Protein AF-W9GDG2-F1 (afdb_monomer_lite)

Structure (mmCIF, N/CA/C/O backbone):
data_AF-W9GDG2-F1
#
_entry.id   AF-W9GDG2-F1
#
loop_
_atom_site.group_PDB
_atom_site.id
_atom_site.type_symbol
_atom_site.label_atom_id
_atom_site.label_alt_id
_atom_site.label_comp_id
_atom_site.label_asym_id
_atom_site.label_entity_id
_atom_site.label_seq_id
_atom_site.pdbx_PDB_ins_code
_atom_site.Cartn_x
_atom_site.Cartn_y
_atom_site.Cartn_z
_atom_site.occupancy
_atom_site.B_iso_or_equiv
_atom_site.auth_seq_id
_atom_site.auth_comp_id
_atom_site.auth_asym_id
_atom_site.auth_atom_id
_atom_site.pdbx_PDB_model_num
ATOM 1 N N . SER A 1 1 ? 24.800 1.640 -5.949 1.00 47.38 1 SER A N 1
ATOM 2 C CA . SER A 1 1 ? 23.746 0.675 -6.334 1.00 47.38 1 SER A CA 1
ATOM 3 C C . SER A 1 1 ? 22.501 0.927 -5.487 1.00 47.38 1 SER A C 1
ATOM 5 O O . SER A 1 1 ? 22.432 0.459 -4.364 1.00 47.38 1 SER A O 1
ATOM 7 N N . GLY A 1 2 ? 21.539 1.717 -5.982 1.00 51.28 2 GLY A N 1
ATOM 8 C CA . GLY A 1 2 ? 20.373 2.173 -5.197 1.00 51.28 2 GLY A CA 1
ATOM 9 C C . GLY A 1 2 ? 19.032 2.054 -5.924 1.00 51.28 2 GLY A C 1
ATOM 10 O O . GLY A 1 2 ? 18.135 2.846 -5.687 1.00 51.28 2 GLY A O 1
ATOM 11 N N . SER A 1 3 ? 18.895 1.112 -6.860 1.00 68.94 3 SER A N 1
ATOM 12 C CA . SER A 1 3 ? 17.710 1.049 -7.732 1.00 68.94 3 SER A CA 1
ATOM 13 C C . SER A 1 3 ? 16.503 0.356 -7.083 1.00 68.94 3 SER A C 1
ATOM 15 O O . SER A 1 3 ? 15.374 0.752 -7.348 1.00 68.94 3 SER A O 1
ATOM 17 N N . TRP A 1 4 ? 16.720 -0.629 -6.203 1.00 71.19 4 TRP A N 1
ATOM 18 C CA . TRP A 1 4 ? 15.631 -1.380 -5.565 1.00 71.19 4 TRP A CA 1
ATOM 19 C C . TRP A 1 4 ? 15.004 -0.650 -4.373 1.00 71.19 4 TRP A C 1
ATOM 21 O O . TRP A 1 4 ? 13.786 -0.520 -4.315 1.00 71.19 4 TRP A O 1
ATOM 31 N N . LEU A 1 5 ? 15.829 -0.126 -3.457 1.00 76.69 5 LEU A N 1
ATOM 32 C CA . LEU A 1 5 ? 15.339 0.640 -2.304 1.00 76.69 5 LEU A CA 1
ATOM 33 C C . LEU A 1 5 ? 14.517 1.850 -2.747 1.00 76.69 5 LEU A C 1
ATOM 35 O O . LEU A 1 5 ? 13.435 2.059 -2.218 1.00 76.69 5 LEU A O 1
ATOM 39 N N . ASN A 1 6 ? 14.944 2.533 -3.811 1.00 77.38 6 ASN A N 1
ATOM 40 C CA . ASN A 1 6 ? 14.190 3.641 -4.386 1.00 77.38 6 ASN A CA 1
ATOM 41 C C . ASN A 1 6 ? 12.780 3.225 -4.858 1.00 77.38 6 ASN A C 1
ATOM 43 O O . ASN A 1 6 ? 11.818 3.961 -4.665 1.00 77.38 6 ASN A O 1
ATOM 47 N N . LEU A 1 7 ? 12.618 2.030 -5.443 1.00 75.19 7 LEU A N 1
ATOM 48 C CA . LEU A 1 7 ? 11.294 1.522 -5.831 1.00 75.19 7 LEU A CA 1
ATOM 49 C C . LEU A 1 7 ? 10.434 1.172 -4.613 1.00 75.19 7 LEU A C 1
ATOM 51 O O . LEU A 1 7 ? 9.236 1.458 -4.603 1.00 75.19 7 LEU A O 1
ATOM 55 N N . VAL A 1 8 ? 11.048 0.592 -3.581 1.00 79.94 8 VAL A N 1
ATOM 56 C CA . VAL A 1 8 ? 10.380 0.296 -2.310 1.00 79.94 8 VAL A CA 1
ATOM 57 C C . VAL A 1 8 ? 9.917 1.592 -1.630 1.00 79.94 8 VAL A C 1
ATOM 59 O O . VAL A 1 8 ? 8.768 1.682 -1.202 1.00 79.94 8 VAL A O 1
ATOM 62 N N . GLU A 1 9 ? 10.757 2.627 -1.601 1.00 83.44 9 GLU A N 1
ATOM 63 C CA . GLU A 1 9 ? 10.427 3.951 -1.061 1.00 83.44 9 GLU A CA 1
ATOM 64 C C . GLU A 1 9 ? 9.275 4.614 -1.830 1.00 83.44 9 GLU A C 1
ATOM 66 O O . GLU A 1 9 ? 8.332 5.128 -1.221 1.00 83.44 9 GLU A O 1
ATOM 71 N N . VAL A 1 10 ? 9.290 4.545 -3.167 1.00 82.81 10 VAL A N 1
ATOM 72 C CA . VAL A 1 10 ? 8.196 5.059 -4.006 1.00 82.81 10 VAL A CA 1
ATOM 73 C C . VAL A 1 10 ? 6.889 4.315 -3.723 1.00 82.81 10 VAL A C 1
ATOM 75 O O . VAL A 1 10 ? 5.851 4.960 -3.561 1.00 82.81 10 VAL A O 1
ATOM 78 N N . PHE A 1 11 ? 6.927 2.986 -3.603 1.00 82.31 11 PHE A N 1
ATOM 79 C CA . PHE A 1 11 ? 5.753 2.171 -3.288 1.00 82.31 11 PHE A CA 1
ATOM 80 C C . PHE A 1 11 ? 5.135 2.548 -1.934 1.00 82.31 11 PHE A C 1
ATOM 82 O O . PHE A 1 11 ? 3.936 2.839 -1.859 1.00 82.31 11 PHE A O 1
ATOM 89 N N . PHE A 1 12 ? 5.949 2.651 -0.878 1.00 82.81 12 PHE A N 1
ATOM 90 C CA . PHE A 1 12 ? 5.471 3.104 0.432 1.00 82.81 12 PHE A CA 1
ATOM 91 C C . PHE A 1 12 ? 4.933 4.541 0.389 1.00 82.81 12 PHE A C 1
ATOM 93 O O . PHE A 1 12 ? 3.926 4.846 1.036 1.00 82.81 12 PHE A O 1
ATOM 100 N N . GLY A 1 13 ? 5.527 5.417 -0.425 1.00 84.19 13 GLY A N 1
ATOM 101 C CA . GLY A 1 13 ? 5.028 6.772 -0.648 1.00 84.19 13 GLY A CA 1
ATOM 102 C C . GLY A 1 13 ? 3.669 6.828 -1.360 1.00 84.19 13 GLY A C 1
ATOM 103 O O . GLY A 1 13 ? 2.895 7.761 -1.125 1.00 84.19 13 GLY A O 1
ATOM 104 N N . ILE A 1 14 ? 3.356 5.857 -2.222 1.00 84.50 14 ILE A N 1
ATOM 105 C CA . ILE A 1 14 ? 2.054 5.739 -2.897 1.00 84.50 14 ILE A CA 1
ATOM 106 C C . ILE A 1 14 ? 0.995 5.242 -1.909 1.00 84.50 14 ILE A C 1
ATOM 108 O O . ILE A 1 14 ? -0.028 5.910 -1.746 1.00 84.50 14 ILE A O 1
ATOM 112 N N . ILE A 1 15 ? 1.265 4.140 -1.196 1.00 84.56 15 ILE A N 1
ATOM 113 C CA . ILE A 1 15 ? 0.352 3.595 -0.175 1.00 84.56 15 ILE A CA 1
ATOM 114 C C . ILE A 1 15 ? 0.034 4.642 0.887 1.00 84.56 15 ILE A C 1
ATOM 116 O O . ILE A 1 15 ? -1.129 4.849 1.234 1.00 84.56 15 ILE A O 1
ATOM 120 N N . THR A 1 16 ? 1.054 5.358 1.364 1.00 83.56 16 THR A N 1
ATOM 121 C CA . THR A 1 16 ? 0.864 6.387 2.389 1.00 83.56 16 THR A CA 1
ATOM 122 C C . THR A 1 16 ? -0.072 7.489 1.902 1.00 83.56 16 THR A C 1
ATOM 124 O O . THR A 1 16 ? -0.959 7.914 2.636 1.00 83.56 16 THR A O 1
ATOM 127 N N . ARG A 1 17 ? 0.072 7.941 0.651 1.00 82.25 17 ARG A N 1
ATOM 128 C CA . ARG A 1 17 ? -0.776 9.003 0.091 1.00 82.25 17 ARG A CA 1
ATOM 129 C C . ARG A 1 17 ? -2.200 8.543 -0.214 1.00 82.25 17 ARG A C 1
ATOM 131 O O . ARG A 1 17 ? -3.118 9.336 -0.024 1.00 82.25 17 ARG A O 1
ATOM 138 N N . GLN A 1 18 ? -2.375 7.319 -0.706 1.00 77.75 18 GLN A N 1
ATOM 139 C CA . GLN A 1 18 ? -3.672 6.836 -1.187 1.00 77.75 18 GLN A CA 1
ATOM 140 C C . GLN A 1 18 ? -4.512 6.173 -0.093 1.00 77.75 18 GLN A C 1
ATOM 142 O O . GLN A 1 18 ? -5.703 6.455 -0.007 1.00 77.75 18 GLN A O 1
ATOM 147 N N . ALA A 1 19 ? -3.905 5.329 0.743 1.00 74.00 19 ALA A N 1
ATOM 148 C CA . ALA A 1 19 ? -4.621 4.550 1.750 1.00 74.00 19 ALA A CA 1
ATOM 149 C C . ALA A 1 19 ? -4.522 5.173 3.149 1.00 74.00 19 ALA A C 1
ATOM 151 O O . ALA A 1 19 ? -5.519 5.249 3.857 1.00 74.00 19 ALA A O 1
ATOM 152 N N . ILE A 1 20 ? -3.336 5.649 3.549 1.00 75.44 20 ILE A N 1
ATOM 153 C CA . ILE A 1 20 ? -3.083 5.995 4.959 1.00 75.44 20 ILE A CA 1
ATOM 154 C C . ILE A 1 20 ? -3.454 7.449 5.277 1.00 75.44 20 ILE A C 1
ATOM 156 O O . ILE A 1 20 ? -4.147 7.709 6.250 1.00 75.44 20 ILE A O 1
ATOM 160 N N . ARG A 1 21 ? -3.046 8.419 4.452 1.00 73.25 21 ARG A N 1
ATOM 161 C CA . ARG A 1 21 ? -3.216 9.856 4.750 1.00 73.25 21 ARG A CA 1
ATOM 162 C C . ARG A 1 21 ? -4.672 10.337 4.696 1.00 73.25 21 ARG A C 1
ATOM 164 O O . ARG A 1 21 ?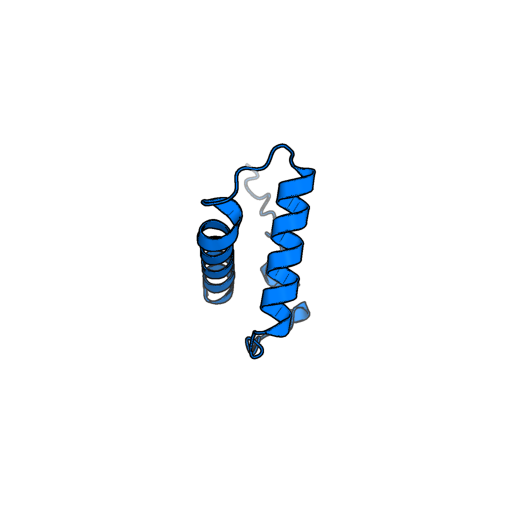 -4.976 11.394 5.235 1.00 73.25 21 ARG A O 1
ATOM 171 N N . ARG A 1 22 ? -5.552 9.601 4.012 1.00 65.81 22 ARG 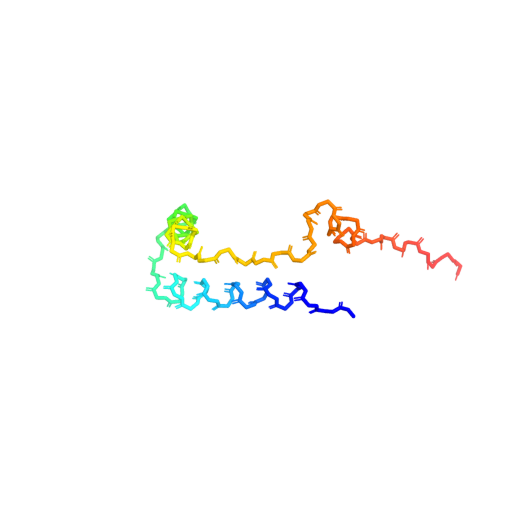A N 1
ATOM 172 C CA . ARG A 1 22 ? -6.993 9.901 3.925 1.00 65.81 22 ARG A CA 1
ATOM 173 C C . ARG A 1 22 ? -7.865 8.951 4.749 1.00 65.81 22 ARG A C 1
ATOM 175 O O . ARG A 1 22 ? -9.069 9.174 4.811 1.00 65.81 22 ARG A O 1
ATOM 182 N N . GLY A 1 23 ? -7.283 7.917 5.353 1.00 67.19 23 GLY A N 1
ATOM 183 C CA . GLY A 1 23 ? -8.006 6.982 6.207 1.00 67.19 23 GLY A CA 1
ATOM 184 C C . GLY A 1 23 ? -7.951 7.425 7.665 1.00 67.19 23 GLY A C 1
ATOM 185 O O . GLY A 1 23 ? -6.866 7.636 8.202 1.00 67.19 23 GLY A O 1
ATOM 186 N N . SER A 1 24 ? -9.108 7.538 8.314 1.00 71.81 24 SER A N 1
ATOM 187 C CA . SER A 1 24 ? -9.184 7.413 9.772 1.00 71.81 24 SER A CA 1
ATOM 188 C C . SER A 1 24 ? -9.382 5.939 10.086 1.00 71.81 24 SER A C 1
ATOM 190 O O . SER A 1 24 ? -10.335 5.339 9.597 1.00 71.81 24 SER A O 1
ATOM 192 N N . PHE A 1 25 ? -8.473 5.361 10.865 1.00 80.94 25 PHE A N 1
ATOM 193 C CA . PHE A 1 25 ? -8.551 3.968 11.296 1.00 80.94 25 PHE A CA 1
ATOM 194 C C . PHE A 1 25 ? -8.821 3.950 12.791 1.00 80.94 25 PHE A C 1
ATOM 196 O O . PHE A 1 25 ? -8.046 4.527 13.554 1.00 80.94 25 PHE A O 1
ATOM 203 N N . ASP A 1 26 ? -9.894 3.282 13.203 1.00 80.75 26 ASP A N 1
ATOM 204 C CA . ASP A 1 26 ? -10.248 3.170 14.621 1.00 80.75 26 ASP A CA 1
ATOM 205 C C . ASP A 1 26 ? -9.342 2.146 15.333 1.00 80.75 26 ASP A C 1
ATOM 207 O O . ASP A 1 26 ? -9.130 2.176 16.543 1.00 80.75 26 ASP A O 1
ATOM 211 N N . SER A 1 27 ? -8.722 1.252 14.551 1.00 85.56 27 SER A N 1
ATOM 212 C CA . SER A 1 27 ? -7.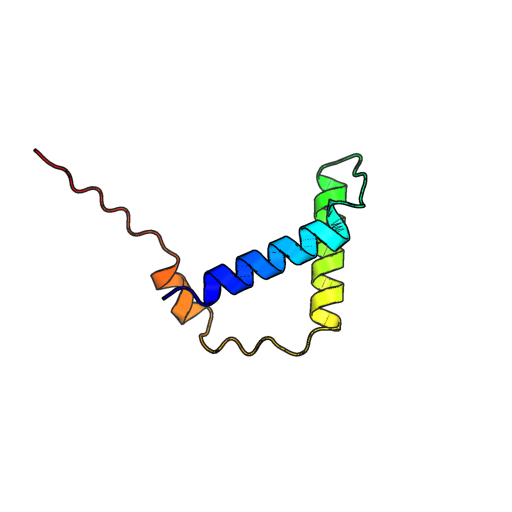814 0.226 15.047 1.00 85.56 27 SER A CA 1
ATOM 213 C C . SER A 1 27 ? -6.697 -0.113 14.062 1.00 85.56 27 SER A C 1
ATOM 215 O O . SER A 1 27 ? -6.849 -0.046 12.840 1.00 85.56 27 SER A O 1
ATOM 217 N N . VAL A 1 28 ? -5.581 -0.615 14.598 1.00 85.38 28 VAL A N 1
ATOM 218 C CA . VAL A 1 28 ? -4.475 -1.193 13.816 1.00 85.38 28 VAL A CA 1
ATOM 219 C C . VAL A 1 28 ? -4.971 -2.308 12.888 1.00 85.38 28 VAL A C 1
ATOM 221 O O . VAL A 1 28 ? -4.474 -2.453 11.773 1.00 85.38 28 VAL A O 1
ATOM 224 N N . LYS A 1 29 ? -5.984 -3.078 13.305 1.00 85.62 29 LYS A N 1
ATOM 225 C CA . LYS A 1 29 ? -6.571 -4.139 12.473 1.00 85.62 29 LYS A CA 1
ATOM 226 C C . LYS A 1 29 ? -7.214 -3.584 11.197 1.00 85.62 29 LYS A C 1
ATOM 228 O O . LYS A 1 29 ? -7.087 -4.198 10.136 1.00 85.62 29 LYS A O 1
ATOM 233 N N . GLU A 1 30 ? -7.865 -2.426 11.282 1.00 82.44 30 GLU A N 1
ATOM 234 C CA . GLU A 1 30 ? -8.447 -1.759 10.115 1.00 82.44 30 GLU A CA 1
ATOM 235 C C . GLU A 1 30 ? -7.368 -1.210 9.189 1.00 82.44 30 GLU A C 1
ATOM 237 O O . GLU A 1 30 ? -7.439 -1.430 7.982 1.00 82.44 30 GLU A O 1
ATOM 242 N N . LEU A 1 31 ? -6.314 -0.606 9.747 1.00 84.62 31 LEU A N 1
ATOM 243 C CA . LEU A 1 31 ? -5.152 -0.168 8.970 1.00 84.62 31 LEU A CA 1
ATOM 244 C C . LEU A 1 31 ? -4.529 -1.333 8.185 1.00 84.62 31 LEU A C 1
ATOM 246 O O . LEU A 1 31 ? -4.285 -1.220 6.985 1.00 84.62 31 LEU A O 1
ATOM 250 N N . VAL A 1 32 ? -4.312 -2.480 8.838 1.00 86.94 32 VAL A N 1
ATOM 251 C CA . VAL A 1 32 ? -3.772 -3.684 8.184 1.00 86.94 32 VAL A CA 1
ATOM 252 C C . VAL A 1 32 ? -4.704 -4.179 7.077 1.00 86.94 32 VAL A C 1
ATOM 254 O O . VAL A 1 32 ? -4.233 -4.577 6.012 1.00 86.94 32 VAL A O 1
ATOM 257 N N . THR A 1 33 ? -6.016 -4.138 7.304 1.00 87.31 33 THR A N 1
ATOM 258 C CA . THR A 1 33 ? -7.017 -4.557 6.312 1.00 87.31 33 THR A CA 1
ATOM 259 C C . THR A 1 33 ? -7.013 -3.630 5.097 1.00 87.31 33 THR A C 1
ATOM 261 O O . THR A 1 33 ? -6.986 -4.109 3.966 1.00 87.31 33 THR A O 1
ATOM 264 N N . ALA A 1 34 ? -6.945 -2.315 5.310 1.00 84.69 34 ALA A N 1
ATOM 265 C CA . ALA A 1 34 ? -6.874 -1.327 4.239 1.00 84.69 34 ALA A CA 1
ATOM 266 C C . ALA A 1 34 ? -5.582 -1.444 3.415 1.00 84.69 34 ALA A C 1
ATOM 268 O O . ALA A 1 34 ? -5.623 -1.352 2.189 1.00 84.69 34 ALA A O 1
ATOM 269 N N . ILE A 1 35 ? -4.442 -1.711 4.065 1.00 85.06 35 ILE A N 1
ATOM 270 C CA . ILE A 1 35 ? -3.172 -1.972 3.370 1.00 85.06 35 ILE A CA 1
ATOM 271 C C . ILE A 1 35 ? -3.271 -3.244 2.517 1.00 85.06 35 ILE A C 1
ATOM 273 O O . ILE A 1 35 ? -2.842 -3.234 1.367 1.00 85.06 35 ILE A O 1
ATOM 277 N N . ARG A 1 36 ? -3.857 -4.329 3.042 1.00 85.19 36 ARG A N 1
ATOM 278 C CA . ARG A 1 36 ? -4.053 -5.577 2.281 1.00 85.19 36 ARG A CA 1
ATOM 279 C C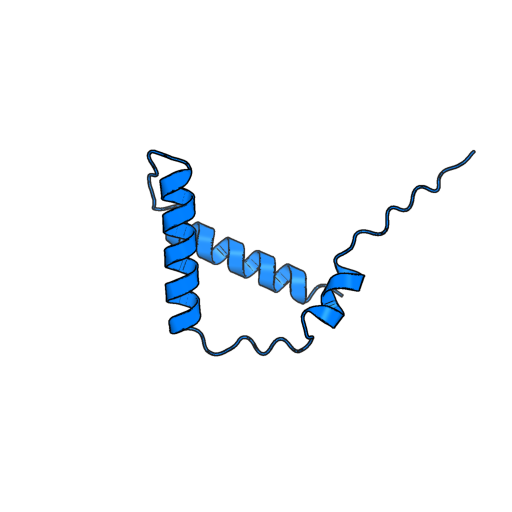 . ARG A 1 36 ? -4.956 -5.365 1.068 1.00 85.19 36 ARG A C 1
ATOM 281 O O . ARG A 1 36 ? -4.551 -5.698 -0.037 1.00 85.19 36 ARG A O 1
ATOM 288 N N . ALA A 1 37 ? -6.101 -4.709 1.254 1.00 85.25 37 ALA A N 1
ATOM 289 C CA . ALA A 1 37 ? -7.017 -4.378 0.164 1.00 85.25 37 ALA A CA 1
ATOM 290 C C . ALA A 1 37 ? -6.353 -3.500 -0.912 1.00 85.25 37 ALA A C 1
ATOM 292 O O . ALA A 1 37 ? -6.583 -3.695 -2.106 1.00 85.25 37 ALA A O 1
ATOM 293 N N . PHE A 1 38 ? -5.493 -2.561 -0.503 1.00 83.44 38 PHE A N 1
ATOM 294 C CA . PHE A 1 38 ? -4.688 -1.781 -1.438 1.00 83.44 38 PHE A CA 1
ATOM 295 C C . PHE A 1 38 ? -3.733 -2.671 -2.241 1.00 83.44 38 PHE A C 1
ATOM 297 O O . PHE A 1 38 ? -3.650 -2.517 -3.455 1.00 83.44 38 PHE A O 1
ATOM 304 N N . ILE A 1 39 ? -3.016 -3.587 -1.581 1.00 83.56 39 ILE A N 1
ATOM 305 C CA . ILE A 1 39 ? -2.070 -4.503 -2.234 1.00 83.56 39 ILE A CA 1
ATOM 306 C C . ILE A 1 39 ? -2.793 -5.407 -3.235 1.00 83.56 39 ILE A C 1
ATOM 308 O O . ILE A 1 39 ? -2.328 -5.531 -4.364 1.00 83.56 39 ILE A O 1
ATOM 312 N N . ASP A 1 40 ? -3.934 -5.989 -2.862 1.00 83.56 40 ASP A N 1
ATOM 313 C CA . ASP A 1 40 ? -4.722 -6.848 -3.752 1.00 83.56 40 ASP A CA 1
ATOM 314 C C . ASP A 1 40 ? -5.218 -6.076 -4.984 1.00 83.56 40 ASP A C 1
ATOM 316 O O . ASP A 1 40 ? -4.985 -6.494 -6.117 1.00 83.56 40 ASP A O 1
ATOM 320 N N . GLY A 1 41 ? -5.803 -4.888 -4.789 1.00 81.81 41 GLY A N 1
ATOM 321 C CA . GLY A 1 41 ? -6.263 -4.042 -5.897 1.00 81.81 41 GLY A CA 1
ATOM 322 C C . GLY A 1 41 ? -5.137 -3.406 -6.725 1.00 81.81 41 GLY A C 1
ATOM 323 O O . GLY A 1 41 ? -5.373 -2.940 -7.843 1.00 81.81 41 GLY A O 1
ATOM 324 N N . TRP A 1 42 ? -3.920 -3.341 -6.183 1.00 78.69 42 TRP A N 1
ATOM 325 C CA . TRP A 1 42 ? -2.717 -2.949 -6.912 1.00 78.69 42 TRP A CA 1
ATOM 326 C C . TRP A 1 42 ? -2.186 -4.119 -7.746 1.00 78.69 42 TRP A C 1
ATOM 328 O O . TRP A 1 42 ? -1.900 -3.929 -8.921 1.00 78.69 42 TRP A O 1
ATOM 338 N N . ASN A 1 43 ? -2.128 -5.333 -7.190 1.00 75.38 43 ASN A N 1
ATOM 339 C CA . ASN A 1 43 ? -1.708 -6.544 -7.904 1.00 75.38 43 ASN A CA 1
ATOM 340 C C . ASN A 1 43 ? -2.642 -6.905 -9.068 1.00 75.38 43 ASN A C 1
ATOM 342 O O . ASN A 1 43 ? -2.159 -7.348 -10.103 1.00 75.38 43 ASN A O 1
ATOM 346 N N . ASP A 1 44 ? -3.949 -6.678 -8.920 1.00 75.31 44 ASP A N 1
ATOM 347 C CA . ASP A 1 44 ? -4.936 -6.902 -9.984 1.00 75.31 44 ASP A CA 1
ATOM 348 C C . ASP A 1 44 ? -4.764 -5.925 -11.165 1.00 75.31 44 ASP A C 1
ATOM 350 O O . ASP A 1 44 ? -4.927 -6.289 -12.328 1.00 75.31 44 ASP A O 1
ATOM 354 N N . ARG A 1 45 ? -4.373 -4.674 -10.877 1.00 68.69 45 ARG A N 1
ATOM 355 C CA . ARG A 1 45 ? -4.274 -3.596 -11.878 1.00 68.69 45 ARG A CA 1
ATOM 356 C C . ARG A 1 45 ? -2.876 -3.377 -12.442 1.00 68.69 45 ARG A C 1
ATOM 358 O O . ARG A 1 45 ? -2.731 -2.754 -13.498 1.00 68.69 45 ARG A O 1
ATOM 365 N N . CYS A 1 46 ? -1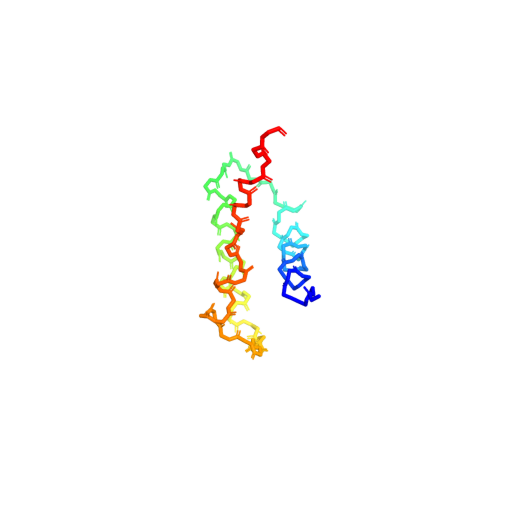.834 -3.813 -11.745 1.00 58.41 46 CYS A N 1
ATOM 366 C CA . CYS A 1 46 ? -0.473 -3.512 -12.148 1.00 58.41 46 CYS A CA 1
ATOM 367 C C . CYS A 1 46 ? 0.051 -4.504 -13.174 1.00 58.41 46 CYS A C 1
ATOM 369 O O . CYS A 1 46 ? 0.228 -5.692 -12.919 1.00 58.41 46 CYS A O 1
ATOM 371 N N . HIS A 1 47 ? 0.422 -3.934 -14.318 1.00 57.41 47 HIS A N 1
ATOM 372 C CA . HIS A 1 47 ? 1.409 -4.518 -15.205 1.00 57.41 47 HIS A CA 1
ATOM 373 C C . HIS A 1 47 ? 2.639 -4.885 -14.368 1.00 57.41 47 HIS A C 1
ATOM 375 O O . HIS A 1 47 ? 3.047 -4.080 -13.519 1.00 57.41 47 HIS A O 1
ATOM 381 N N . PRO A 1 48 ? 3.214 -6.080 -14.564 1.00 56.38 48 PRO A N 1
ATOM 382 C CA . PRO A 1 48 ? 4.308 -6.552 -13.740 1.00 56.38 48 PRO A CA 1
ATOM 383 C C . PRO A 1 48 ? 5.420 -5.508 -13.758 1.00 56.38 48 PRO A C 1
ATOM 385 O O . PRO A 1 48 ? 5.949 -5.161 -14.814 1.00 56.38 48 PRO A O 1
ATOM 388 N N . PHE A 1 49 ? 5.800 -5.014 -12.577 1.00 55.31 49 PHE A N 1
ATOM 389 C CA . PHE A 1 49 ? 7.148 -4.492 -12.428 1.00 55.31 49 PHE A CA 1
ATOM 390 C C . PHE A 1 49 ? 8.060 -5.646 -12.843 1.00 55.31 49 PHE A C 1
ATOM 392 O O . PHE A 1 49 ? 8.111 -6.665 -12.158 1.00 55.31 49 PHE A O 1
ATOM 399 N N . SER A 1 50 ? 8.714 -5.536 -14.003 1.00 50.06 50 SER A N 1
ATOM 400 C CA . SER A 1 50 ? 9.738 -6.495 -14.409 1.00 50.06 50 SER A CA 1
ATOM 401 C C . SER A 1 50 ? 10.908 -6.323 -13.456 1.00 50.06 50 SER A C 1
ATOM 403 O O . SER A 1 50 ? 11.822 -5.530 -13.675 1.00 50.06 50 SER A O 1
ATOM 405 N N . TRP A 1 51 ? 10.838 -7.055 -12.354 1.00 53.28 51 TRP A N 1
ATOM 406 C CA . TRP A 1 51 ? 11.931 -7.278 -11.439 1.00 53.28 51 TRP A CA 1
ATOM 407 C C . TRP A 1 51 ? 13.097 -7.835 -12.248 1.00 53.28 51 TRP A C 1
ATOM 409 O O . TRP A 1 51 ? 13.133 -9.016 -12.573 1.00 53.28 51 TRP A O 1
ATOM 419 N N . THR A 1 52 ? 14.051 -6.978 -12.618 1.00 53.50 52 THR A N 1
ATOM 420 C CA . THR A 1 52 ? 15.225 -7.404 -13.397 1.00 53.50 52 THR A CA 1
ATOM 421 C C . THR A 1 52 ? 16.083 -8.397 -12.604 1.00 53.50 52 THR A C 1
ATOM 423 O O . THR A 1 52 ? 16.901 -9.110 -13.175 1.00 53.50 52 THR A O 1
ATOM 426 N N . LYS A 1 53 ? 15.896 -8.452 -11.278 1.00 56.97 53 LYS A N 1
ATOM 427 C CA . LYS A 1 53 ? 16.514 -9.413 -10.367 1.00 56.97 53 LYS A CA 1
ATOM 428 C C . LYS A 1 53 ? 15.441 -10.137 -9.561 1.00 56.97 53 LYS A C 1
ATOM 430 O O . LYS A 1 53 ? 14.602 -9.498 -8.931 1.00 56.97 53 LYS A O 1
ATOM 435 N N . THR A 1 54 ? 15.499 -11.463 -9.578 1.00 60.81 54 THR A N 1
ATOM 436 C CA . THR A 1 54 ? 14.673 -12.359 -8.762 1.00 60.81 54 THR A CA 1
ATOM 437 C C . THR A 1 54 ? 14.928 -12.143 -7.268 1.00 60.81 54 THR A C 1
ATOM 439 O O . THR A 1 54 ? 16.009 -11.707 -6.874 1.00 60.81 54 THR A O 1
ATOM 442 N N . ALA A 1 55 ? 13.940 -12.453 -6.419 1.00 60.94 55 ALA A N 1
ATOM 443 C CA . ALA A 1 55 ? 14.032 -12.277 -4.963 1.00 60.94 55 ALA A CA 1
ATOM 444 C C . ALA A 1 55 ? 15.279 -12.951 -4.357 1.00 60.94 55 ALA A C 1
ATOM 446 O O . ALA A 1 55 ? 15.937 -12.365 -3.498 1.00 60.94 55 ALA A O 1
ATOM 447 N N . ASP A 1 56 ? 15.649 -14.124 -4.878 1.00 61.84 56 ASP A N 1
ATOM 448 C CA . ASP A 1 56 ? 16.853 -14.880 -4.507 1.00 61.84 56 ASP A CA 1
ATOM 449 C C . ASP A 1 56 ? 18.155 -14.090 -4.737 1.00 61.84 56 ASP A C 1
ATOM 451 O O . ASP A 1 56 ? 19.076 -14.140 -3.930 1.00 61.84 56 ASP A O 1
ATOM 455 N N . ALA A 1 57 ? 18.194 -13.241 -5.769 1.00 64.25 57 ALA A N 1
ATOM 456 C CA . ALA A 1 57 ? 19.324 -12.359 -6.051 1.00 64.25 57 ALA A CA 1
ATOM 457 C C . ALA A 1 57 ? 19.344 -11.084 -5.185 1.00 64.25 57 ALA A C 1
ATOM 459 O O . ALA A 1 57 ? 20.329 -10.346 -5.209 1.00 64.25 57 ALA A O 1
ATOM 460 N N . ILE A 1 58 ? 18.267 -10.782 -4.450 1.00 61.72 58 ILE A N 1
ATOM 461 C CA . ILE A 1 58 ? 18.135 -9.574 -3.615 1.00 61.72 58 ILE A CA 1
ATOM 462 C C . ILE A 1 58 ? 18.356 -9.905 -2.134 1.00 61.72 58 ILE A C 1
ATOM 464 O O . ILE A 1 58 ? 19.041 -9.153 -1.442 1.00 61.72 58 ILE A O 1
ATOM 468 N N . LEU A 1 59 ? 17.845 -11.047 -1.662 1.00 65.12 59 LEU A N 1
ATOM 469 C CA . LEU A 1 59 ? 18.016 -11.573 -0.299 1.00 65.12 59 LEU A CA 1
ATOM 470 C C . LEU A 1 59 ? 19.464 -11.501 0.249 1.00 65.12 59 LEU A C 1
ATOM 472 O O . LEU A 1 59 ? 19.644 -10.990 1.363 1.00 65.12 59 LEU A O 1
ATOM 476 N N . PRO A 1 60 ? 20.513 -11.904 -0.499 1.00 66.56 60 PRO A N 1
ATOM 477 C CA . PRO A 1 60 ? 21.893 -11.825 -0.015 1.00 66.56 60 PRO A CA 1
ATOM 478 C C . PRO A 1 60 ? 22.429 -10.389 0.098 1.00 66.56 60 PRO A C 1
ATOM 480 O O . PRO A 1 60 ? 23.336 -10.142 0.886 1.00 66.56 60 PRO A O 1
ATOM 483 N N . HIS A 1 61 ? 21.867 -9.425 -0.640 1.00 62.88 61 HIS A N 1
ATOM 484 C CA . HIS A 1 61 ? 22.243 -8.005 -0.555 1.00 62.88 61 HIS A CA 1
ATOM 485 C C . HIS A 1 61 ? 21.374 -7.203 0.426 1.00 62.88 61 HIS A C 1
ATOM 487 O O . HIS A 1 61 ? 21.783 -6.131 0.869 1.00 62.88 61 HIS A O 1
ATOM 493 N N . ALA A 1 62 ? 20.180 -7.703 0.758 1.00 61.34 62 ALA A N 1
ATOM 494 C CA . ALA A 1 62 ? 19.271 -7.108 1.739 1.00 61.34 62 ALA A CA 1
ATOM 495 C C . ALA A 1 62 ? 19.638 -7.482 3.184 1.00 61.34 62 ALA A C 1
ATOM 497 O O . ALA A 1 62 ? 19.258 -6.788 4.129 1.00 61.34 62 ALA A O 1
ATOM 498 N N . THR A 1 63 ? 20.403 -8.560 3.367 1.00 58.22 63 THR A N 1
ATOM 499 C CA . THR A 1 63 ? 20.935 -8.935 4.675 1.00 58.22 63 THR A CA 1
ATOM 500 C C . THR A 1 63 ? 22.053 -7.967 5.051 1.00 58.22 63 THR A C 1
ATOM 502 O O . THR A 1 63 ? 23.155 -8.021 4.508 1.00 58.22 63 THR A O 1
ATOM 505 N N . ARG A 1 64 ? 21.773 -7.063 5.997 1.00 55.34 64 ARG A N 1
ATOM 506 C CA . ARG A 1 64 ? 22.789 -6.211 6.625 1.00 55.34 64 ARG A CA 1
ATOM 507 C C . ARG A 1 64 ? 23.887 -7.109 7.195 1.00 55.34 64 ARG A C 1
ATOM 509 O O . ARG A 1 64 ? 23.669 -7.789 8.196 1.00 55.34 64 ARG A O 1
ATOM 516 N N . GLN A 1 65 ? 25.069 -7.096 6.585 1.00 56.84 65 GLN A N 1
ATOM 517 C CA . GLN A 1 65 ? 26.238 -7.743 7.165 1.00 56.84 65 GLN A CA 1
ATOM 518 C C . GLN A 1 65 ? 26.559 -7.004 8.470 1.00 56.84 65 GLN A C 1
ATOM 520 O O . GLN A 1 65 ? 26.867 -5.812 8.465 1.00 56.84 65 GLN A O 1
ATOM 525 N N . ARG A 1 66 ? 26.397 -7.686 9.609 1.00 54.03 66 ARG A N 1
ATOM 526 C CA . ARG A 1 66 ? 26.813 -7.166 10.911 1.00 54.03 66 ARG A CA 1
ATOM 527 C C . ARG A 1 66 ? 28.339 -7.163 10.924 1.00 54.03 66 ARG A C 1
ATOM 529 O O . ARG A 1 66 ? 28.949 -8.156 11.304 1.00 54.03 66 ARG A O 1
ATOM 536 N N . ASN A 1 67 ? 28.951 -6.064 10.499 1.00 53.03 67 ASN A N 1
ATOM 537 C CA . ASN A 1 67 ? 30.363 -5.809 10.748 1.00 53.03 67 ASN A CA 1
ATOM 538 C C . ASN A 1 67 ? 30.541 -5.462 12.234 1.00 53.03 67 ASN A C 1
ATOM 540 O O . ASN A 1 67 ? 30.614 -4.306 12.635 1.00 53.03 67 ASN A O 1
ATOM 544 N N . SER A 1 68 ? 30.559 -6.496 13.074 1.00 56.53 68 SER A N 1
ATOM 545 C CA . SER A 1 68 ? 31.104 -6.414 14.428 1.00 56.53 68 SER A CA 1
ATOM 546 C C . SER A 1 68 ? 32.627 -6.502 14.346 1.00 56.53 68 SER A C 1
ATOM 548 O O . SER A 1 68 ? 33.194 -7.504 14.757 1.00 56.53 68 SER A O 1
ATOM 550 N N . ASP A 1 69 ? 33.278 -5.477 13.802 1.00 58.56 69 ASP A N 1
ATOM 551 C CA . ASP A 1 69 ? 34.729 -5.329 13.908 1.00 58.56 69 ASP A CA 1
ATOM 552 C C . ASP A 1 69 ? 3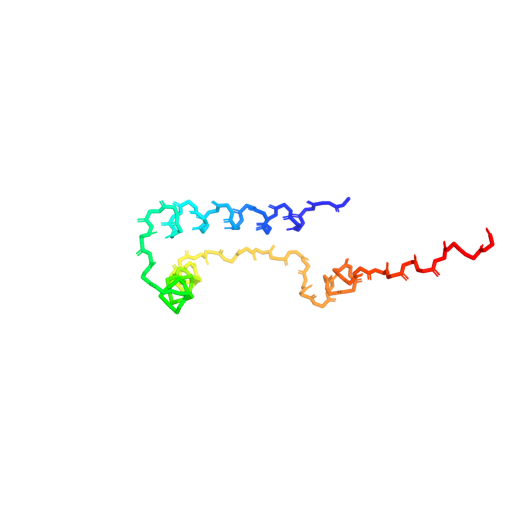5.072 -3.878 14.236 1.00 58.56 69 ASP A C 1
ATOM 554 O O . ASP A 1 69 ? 35.234 -3.020 13.374 1.00 58.56 69 ASP A O 1
ATOM 558 N N . ALA A 1 70 ? 35.137 -3.620 15.537 1.00 50.53 70 ALA A N 1
ATOM 559 C CA . ALA A 1 70 ? 36.114 -2.711 16.110 1.00 50.53 70 ALA A CA 1
ATOM 560 C C . ALA A 1 70 ? 36.537 -3.335 17.442 1.00 50.53 70 ALA A C 1
ATOM 562 O O . ALA A 1 70 ? 36.074 -2.981 18.525 1.00 50.53 70 ALA A O 1
ATOM 563 N N . ARG A 1 71 ? 37.331 -4.398 17.306 1.00 47.50 71 ARG A N 1
ATOM 564 C CA . ARG A 1 71 ? 38.194 -4.911 18.359 1.00 47.50 71 ARG A CA 1
ATOM 565 C C . ARG A 1 71 ? 39.375 -3.933 18.472 1.00 47.50 71 ARG A C 1
ATOM 567 O O . ARG A 1 71 ? 39.951 -3.601 17.440 1.00 47.50 71 ARG A O 1
ATOM 574 N N . HIS A 1 72 ? 39.740 -3.617 19.717 1.00 39.72 72 HIS A N 1
ATOM 575 C CA . HIS A 1 72 ? 40.918 -2.866 20.182 1.00 39.72 72 HIS A CA 1
ATOM 576 C C . HIS A 1 72 ? 40.799 -1.339 20.278 1.00 39.72 72 HIS A C 1
ATOM 578 O O . HIS A 1 72 ? 40.666 -0.665 19.237 1.00 39.72 72 HIS A O 1
#

Organism: NCBI:txid584657

Sequence (72 aa):
SGSWLNLVEVFFGIITRQAIRRGSFDSVKELVTAIRAFIDGWNDRCHPFSWTKTADAILPHATRQRNSDARH

Radius of gyration: 17.05 Å; chains: 1; bounding box: 51×25×35 Å

Secondary structure (DSSP, 8-state):
--HHHHHHHHHHHHHIIIIITT---SSHHHHHHHHHHHHHHHHHHPPP---SS-HHHHHHHHS---------

pLDDT: mean 70.43, std 12.9, range [39.72, 87.31]

Foldseek 3Di:
DCDVVVVVVVVVVVCCVPQNVPDDDPDPVVSVVSSVVVVVVCVVPDDDPPPVDDPVRCVVVPPPDPPPDDDD